Protein AF-A0A2C9KKJ0-F1 (afdb_monomer_lite)

Organism: Biomphalaria glabrata (NCBI:txid6526)

Foldseek 3Di:
DDQDPDPDRDDDDADDCVVHDGPDDDPDDDDPDDDDPVPDDDPPDDDPPPPPDDQFDKDAQPDDPVVVQVVCPVPPHDDPVCVVVNGDIDGDHDDDDPDDPPPPPDPDD

InterPro domains:
  IPR040847 Mind bomb, SH3 repeat domain [PF18346] (53-83)

Radius of gyration: 23.55 Å; chains: 1; bounding box: 52×46×57 Å

Structure (mmCIF, N/CA/C/O backbone):
data_AF-A0A2C9KKJ0-F1
#
_entry.id   AF-A0A2C9KKJ0-F1
#
loop_
_atom_site.group_PDB
_atom_site.id
_atom_site.type_symbol
_atom_site.label_atom_id
_atom_site.label_alt_id
_atom_site.label_comp_id
_atom_site.label_asym_id
_atom_site.label_entity_id
_atom_site.label_seq_id
_atom_site.pdbx_PDB_ins_code
_atom_site.Cartn_x
_atom_site.Cartn_y
_atom_site.Cartn_z
_atom_site.occupancy
_atom_site.B_iso_or_equiv
_atom_site.auth_seq_id
_atom_site.auth_comp_id
_atom_site.auth_asym_id
_atom_site.auth_atom_id
_atom_site.pdbx_PDB_model_num
ATOM 1 N N . MET A 1 1 ? 21.914 -6.711 -17.306 1.00 62.62 1 MET A N 1
ATOM 2 C CA . MET A 1 1 ? 22.958 -5.685 -17.528 1.00 62.62 1 MET A CA 1
ATOM 3 C C . MET A 1 1 ? 22.947 -5.345 -19.010 1.00 62.62 1 MET A C 1
ATOM 5 O O . MET A 1 1 ? 22.924 -6.275 -19.802 1.00 62.62 1 MET A O 1
ATOM 9 N N . VAL A 1 2 ? 22.869 -4.066 -19.390 1.00 76.25 2 VAL A N 1
ATOM 10 C CA . VAL A 1 2 ? 22.885 -3.674 -20.812 1.00 76.25 2 VAL A CA 1
ATOM 11 C C . VAL A 1 2 ? 24.323 -3.494 -21.264 1.00 76.25 2 VAL A C 1
ATOM 13 O O . VAL A 1 2 ? 25.068 -2.740 -20.644 1.00 76.25 2 VAL A O 1
ATOM 16 N N . GLN A 1 3 ? 24.700 -4.189 -22.332 1.00 79.38 3 GLN A N 1
ATOM 17 C CA . GLN A 1 3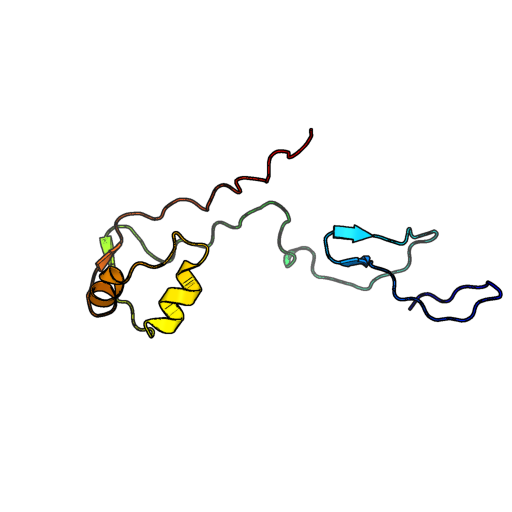 ? 25.992 -4.035 -22.990 1.00 79.38 3 GLN A CA 1
ATOM 18 C C . GLN A 1 3 ? 25.781 -3.253 -24.288 1.00 79.38 3 GLN A C 1
ATOM 20 O O . GLN A 1 3 ? 25.057 -3.700 -25.175 1.00 79.38 3 GLN A O 1
ATOM 25 N N . TRP A 1 4 ? 26.376 -2.063 -24.376 1.00 81.06 4 TRP A N 1
ATOM 26 C CA . TRP A 1 4 ? 26.309 -1.221 -25.569 1.00 81.06 4 TRP A CA 1
ATOM 27 C C . TRP A 1 4 ? 27.432 -1.595 -26.533 1.00 81.06 4 TRP A C 1
ATOM 29 O O . TRP A 1 4 ? 28.571 -1.779 -26.117 1.00 81.06 4 TRP A O 1
ATOM 39 N N . THR A 1 5 ? 27.124 -1.666 -27.825 1.00 77.06 5 THR A N 1
ATOM 40 C CA . THR A 1 5 ? 28.086 -2.007 -28.887 1.00 77.06 5 THR A CA 1
ATOM 41 C C . THR A 1 5 ? 28.822 -0.785 -29.459 1.00 77.06 5 THR A C 1
ATOM 43 O O . THR A 1 5 ? 29.436 -0.880 -30.516 1.00 77.06 5 THR A O 1
ATOM 46 N N . GLY A 1 6 ? 28.727 0.380 -28.806 1.00 73.44 6 GLY A N 1
ATOM 47 C CA . GLY A 1 6 ? 29.363 1.631 -29.238 1.00 73.44 6 GLY A CA 1
ATOM 48 C C . GLY A 1 6 ? 30.748 1.869 -28.611 1.00 73.44 6 GLY A C 1
ATOM 49 O O . GLY A 1 6 ? 31.126 1.167 -27.678 1.00 73.44 6 GLY A O 1
ATOM 50 N N . PRO A 1 7 ? 31.489 2.901 -29.063 1.00 70.56 7 PRO A N 1
ATOM 51 C CA . PRO A 1 7 ? 32.872 3.166 -28.636 1.00 70.56 7 PRO A CA 1
ATOM 52 C C . PRO A 1 7 ? 33.017 3.564 -27.155 1.00 70.56 7 PRO A C 1
ATOM 54 O O . PRO A 1 7 ? 34.117 3.551 -26.608 1.00 70.56 7 PRO A O 1
ATOM 57 N N . SER A 1 8 ? 31.917 3.923 -26.486 1.00 64.12 8 SER A N 1
ATOM 58 C CA . SER A 1 8 ? 31.897 4.193 -25.048 1.00 64.12 8 SER A CA 1
ATOM 59 C C . SER A 1 8 ? 31.513 2.928 -24.284 1.00 64.12 8 SER A C 1
ATOM 61 O O . SER A 1 8 ? 30.345 2.549 -24.229 1.00 64.12 8 SER A O 1
ATOM 63 N N . HIS A 1 9 ? 32.501 2.304 -23.645 1.00 62.06 9 HIS A N 1
ATOM 64 C CA . HIS A 1 9 ? 32.327 1.117 -22.803 1.00 62.06 9 HIS A CA 1
ATOM 65 C C . HIS A 1 9 ? 31.879 1.435 -21.366 1.00 62.06 9 HIS A C 1
ATOM 67 O O . HIS A 1 9 ? 31.957 0.571 -20.494 1.00 62.06 9 HIS A O 1
ATOM 73 N N . LYS A 1 10 ? 31.430 2.666 -21.074 1.00 68.00 10 LYS A N 1
ATOM 74 C CA . LYS A 1 10 ? 30.998 3.018 -19.714 1.00 68.00 10 LYS A CA 1
ATOM 75 C C . LYS A 1 10 ? 29.688 2.289 -19.374 1.00 68.00 10 LYS A C 1
ATOM 77 O O . LYS A 1 10 ? 28.684 2.520 -20.051 1.00 68.00 10 LYS A O 1
ATOM 82 N N . PRO A 1 11 ? 29.653 1.446 -18.326 1.00 69.06 11 PRO A N 1
ATOM 83 C CA . PRO A 1 11 ? 28.414 0.827 -17.882 1.00 69.06 11 PRO A CA 1
ATOM 84 C C . PRO A 1 11 ? 27.515 1.900 -17.261 1.00 69.06 11 PRO A C 1
ATOM 86 O O . PRO A 1 11 ? 27.827 2.472 -16.219 1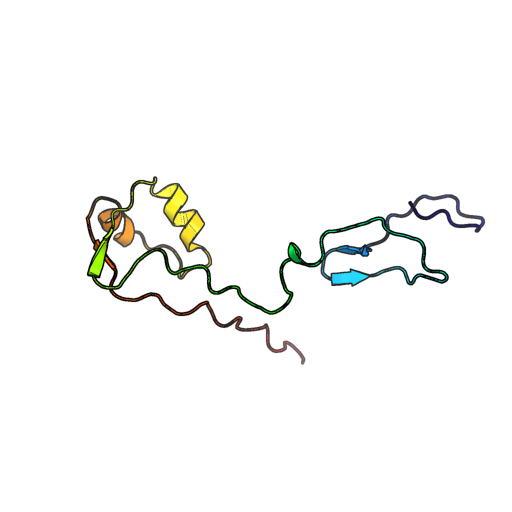.00 69.06 11 PRO A O 1
ATOM 89 N N . VAL A 1 12 ? 26.396 2.189 -17.922 1.00 81.56 12 VAL A N 1
ATOM 90 C CA . VAL A 1 12 ? 25.365 3.109 -17.431 1.00 81.56 12 VAL A CA 1
ATOM 91 C C . VAL A 1 12 ? 24.188 2.288 -16.918 1.00 81.56 12 VAL A C 1
ATOM 93 O O . VAL A 1 12 ? 23.704 1.390 -17.610 1.00 81.56 12 VAL A O 1
ATOM 96 N N . ALA A 1 13 ? 23.725 2.591 -15.706 1.00 84.56 13 ALA A N 1
ATOM 97 C CA . ALA A 1 13 ? 22.493 2.026 -15.173 1.00 84.56 13 ALA A CA 1
ATOM 98 C C . ALA A 1 13 ? 21.280 2.700 -15.831 1.00 84.56 13 ALA A C 1
ATOM 100 O O . ALA A 1 13 ? 21.216 3.923 -15.925 1.00 84.56 13 ALA A O 1
ATOM 101 N N . HIS A 1 14 ? 20.311 1.892 -16.253 1.00 86.62 14 HIS A N 1
ATOM 102 C CA . HIS A 1 14 ? 19.065 2.344 -16.876 1.00 86.62 14 HIS A CA 1
ATOM 103 C C . HIS A 1 14 ? 17.890 1.988 -15.976 1.00 86.62 14 HIS A C 1
ATOM 105 O O . HIS A 1 14 ? 17.882 0.918 -15.361 1.00 86.62 14 HIS A O 1
ATOM 111 N N . ARG A 1 15 ? 16.883 2.859 -15.894 1.00 88.44 15 ARG A N 1
ATOM 112 C CA . ARG A 1 15 ? 15.674 2.587 -15.113 1.00 88.44 15 ARG A CA 1
ATOM 113 C C . ARG A 1 15 ? 14.765 1.648 -15.888 1.00 88.44 15 ARG A C 1
ATOM 115 O O . ARG A 1 15 ? 14.412 1.909 -17.037 1.00 88.44 15 ARG A O 1
ATOM 122 N N . LEU A 1 16 ? 14.354 0.583 -15.211 1.00 88.56 16 LEU A N 1
ATOM 123 C CA . LEU A 1 16 ? 13.372 -0.385 -15.686 1.00 88.56 16 LEU A CA 1
ATOM 124 C C . LEU A 1 16 ? 12.218 -0.459 -14.676 1.00 88.56 16 LEU A C 1
ATOM 126 O O . LEU A 1 16 ? 12.065 -1.443 -13.961 1.00 88.56 16 LEU A O 1
ATOM 130 N N . GLY A 1 17 ? 11.461 0.634 -14.549 1.00 86.81 17 GLY A N 1
ATOM 131 C CA . GLY A 1 17 ? 10.302 0.744 -13.654 1.00 86.81 17 GLY A CA 1
ATOM 132 C C . GLY A 1 17 ? 10.535 1.575 -12.391 1.00 86.81 17 GLY A C 1
ATOM 133 O O . GLY A 1 17 ? 9.581 1.875 -11.673 1.00 86.81 17 GLY A O 1
ATOM 134 N N . HIS A 1 18 ? 11.765 2.027 -12.122 1.00 88.25 18 HIS A N 1
ATOM 135 C CA . HIS A 1 18 ? 12.034 2.913 -10.985 1.00 88.25 18 HIS A CA 1
ATOM 136 C C . HIS A 1 18 ? 11.299 4.253 -11.157 1.00 88.25 18 HIS A C 1
ATOM 138 O O . HIS A 1 18 ? 11.516 4.962 -12.143 1.00 88.25 18 HIS A O 1
ATOM 144 N N . LYS A 1 19 ? 10.430 4.598 -10.194 1.00 88.00 19 LYS A N 1
ATOM 145 C CA . LYS A 1 19 ? 9.529 5.769 -10.250 1.00 88.00 19 LYS A CA 1
ATOM 146 C C . LYS A 1 19 ? 8.646 5.792 -11.507 1.00 88.00 19 LYS A C 1
ATOM 148 O O . LYS A 1 19 ? 8.407 6.854 -12.075 1.00 88.00 19 LYS A O 1
ATOM 153 N N . GLY A 1 20 ? 8.237 4.617 -11.989 1.00 88.38 20 GLY A N 1
ATOM 154 C CA . GLY A 1 20 ? 7.409 4.491 -13.190 1.00 88.38 20 GLY A CA 1
ATOM 155 C C . GLY A 1 20 ? 8.125 4.853 -14.496 1.00 88.38 20 GLY A C 1
ATOM 156 O O . GLY A 1 20 ? 7.468 5.019 -15.519 1.00 88.38 20 GLY A O 1
ATOM 157 N N . LYS A 1 21 ? 9.460 4.990 -14.491 1.00 90.69 21 LYS A N 1
ATOM 158 C CA . LYS A 1 21 ? 10.244 5.356 -15.680 1.00 90.69 21 LYS A CA 1
ATOM 159 C C . LYS A 1 21 ? 10.885 4.130 -16.327 1.00 90.69 21 LYS A C 1
ATOM 161 O O . LYS A 1 21 ? 11.457 3.284 -15.638 1.00 90.69 21 LYS A O 1
ATOM 166 N N . MET A 1 22 ? 10.805 4.075 -17.654 1.00 90.88 22 MET A N 1
ATOM 167 C CA . MET A 1 22 ? 11.419 3.055 -18.505 1.00 90.88 22 MET A CA 1
ATOM 168 C C . MET A 1 22 ? 12.347 3.748 -19.502 1.00 90.88 22 MET A C 1
ATOM 170 O O . MET A 1 22 ? 11.875 4.424 -20.411 1.00 90.88 22 MET A O 1
ATOM 174 N N . ASP A 1 23 ? 13.659 3.594 -19.320 1.00 90.25 23 ASP A N 1
ATOM 175 C CA . ASP A 1 23 ? 14.665 4.236 -20.182 1.00 90.25 23 ASP A CA 1
ATOM 176 C C . ASP A 1 23 ? 14.978 3.404 -21.438 1.00 90.25 23 ASP A C 1
ATOM 178 O O . ASP A 1 23 ? 15.606 3.888 -22.377 1.00 90.25 23 ASP A O 1
ATOM 182 N N . LEU A 1 24 ? 14.538 2.143 -21.465 1.00 89.00 24 LEU A N 1
ATOM 183 C CA . LEU A 1 24 ? 14.829 1.190 -22.529 1.00 89.00 24 LEU A CA 1
ATOM 184 C C . LEU A 1 24 ? 13.545 0.603 -23.104 1.00 89.00 24 LEU A C 1
ATOM 186 O O . LEU A 1 24 ? 12.582 0.332 -22.389 1.00 89.00 24 LEU A O 1
ATOM 190 N N . LYS A 1 25 ? 13.582 0.331 -24.407 1.00 88.12 25 LYS A N 1
ATOM 191 C CA . LYS A 1 25 ? 12.568 -0.435 -25.127 1.00 88.12 25 LYS A CA 1
ATOM 192 C C . LYS A 1 25 ? 13.222 -1.703 -25.659 1.00 88.12 25 LYS A C 1
ATOM 194 O O . LYS A 1 25 ? 14.274 -1.633 -26.291 1.00 88.12 25 LYS A O 1
ATOM 199 N N . PHE A 1 26 ? 12.614 -2.857 -25.404 1.00 86.06 26 PHE A N 1
ATOM 200 C CA . PHE A 1 26 ? 13.118 -4.109 -25.959 1.00 86.06 26 PHE A CA 1
ATOM 201 C C . PHE A 1 26 ? 12.933 -4.122 -27.483 1.00 86.06 26 PHE A C 1
ATOM 203 O O . PHE A 1 26 ? 11.923 -3.644 -28.002 1.00 86.06 26 PHE A O 1
ATOM 210 N N . SER A 1 27 ? 13.910 -4.671 -28.202 1.00 87.81 27 SER A N 1
ATOM 211 C CA . SER A 1 27 ? 13.816 -4.907 -29.648 1.00 87.81 27 SER A CA 1
ATOM 212 C C . SER A 1 27 ? 13.361 -6.332 -29.956 1.00 87.81 27 SER A C 1
ATOM 214 O O . SER A 1 27 ? 12.537 -6.543 -30.841 1.00 87.81 27 SER A O 1
ATOM 216 N N . LYS A 1 28 ? 13.867 -7.310 -29.199 1.00 87.62 28 LYS A N 1
ATOM 217 C CA . LYS A 1 28 ? 13.470 -8.717 -29.260 1.00 87.62 28 LYS A CA 1
ATOM 218 C C . LYS A 1 28 ? 13.117 -9.193 -27.851 1.00 87.62 28 LYS A C 1
ATOM 220 O O . LYS A 1 28 ? 13.910 -8.952 -26.938 1.00 87.62 28 LYS A O 1
ATOM 225 N N . PRO A 1 29 ? 11.945 -9.815 -27.651 1.00 86.56 29 PRO A N 1
ATOM 226 C CA . PRO A 1 29 ? 11.597 -10.378 -26.357 1.00 86.56 29 PRO A CA 1
ATOM 227 C C . PRO A 1 29 ? 12.511 -11.567 -26.040 1.00 86.56 29 PRO A C 1
ATOM 229 O O . PRO A 1 29 ? 12.911 -12.313 -26.933 1.00 86.56 29 PRO A O 1
ATOM 232 N N . VAL A 1 30 ? 12.831 -11.728 -24.760 1.00 88.38 30 VAL A N 1
ATOM 233 C CA . VAL A 1 30 ? 13.571 -12.869 -24.208 1.00 88.38 30 VAL A CA 1
ATOM 234 C C . VAL A 1 30 ? 12.738 -13.427 -23.061 1.00 88.38 30 VAL A C 1
ATOM 236 O O . VAL A 1 30 ? 12.011 -12.671 -22.412 1.00 88.38 30 VAL A O 1
ATOM 239 N N . ASP A 1 31 ? 12.818 -14.736 -22.833 1.00 91.81 31 ASP A N 1
ATOM 240 C CA . ASP A 1 31 ? 12.137 -15.365 -21.707 1.00 91.81 31 ASP A CA 1
ATOM 241 C C . ASP A 1 31 ? 12.649 -14.779 -20.379 1.00 91.81 31 ASP A C 1
ATOM 243 O O . ASP A 1 31 ? 13.852 -14.736 -20.113 1.00 91.81 31 ASP A O 1
ATOM 247 N N . GLY A 1 32 ? 11.714 -14.274 -19.573 1.00 87.31 32 GLY A N 1
ATOM 248 C CA . GLY A 1 32 ? 11.967 -13.696 -18.254 1.00 87.31 32 GLY A CA 1
ATOM 249 C C . GLY A 1 32 ? 11.836 -14.710 -17.117 1.00 87.31 32 GLY A C 1
ATOM 250 O O . GLY A 1 32 ? 11.909 -14.319 -15.953 1.00 87.31 32 GLY A O 1
ATOM 251 N N . GLY A 1 33 ? 11.620 -15.987 -17.442 1.00 92.19 33 GLY A N 1
ATOM 252 C CA . GLY A 1 33 ? 11.346 -17.046 -16.484 1.00 92.19 33 GLY A CA 1
ATOM 253 C C . GLY A 1 33 ? 9.855 -17.201 -16.182 1.00 92.19 33 GLY A C 1
ATOM 254 O O . GLY A 1 33 ? 8.986 -16.520 -16.728 1.00 92.19 33 GLY A O 1
ATOM 255 N N . HIS A 1 34 ? 9.556 -18.131 -15.279 1.00 93.56 34 HIS A N 1
ATOM 256 C CA . HIS A 1 34 ? 8.191 -18.536 -14.962 1.00 93.56 34 HIS A CA 1
ATOM 257 C C . HIS A 1 34 ? 7.717 -17.885 -13.661 1.00 93.56 34 HIS A C 1
ATOM 259 O O . HIS A 1 34 ? 8.474 -17.764 -12.700 1.00 93.56 34 HIS A O 1
ATOM 265 N N . TYR A 1 35 ? 6.441 -17.508 -13.611 1.00 92.62 35 TYR A N 1
ATOM 266 C CA . TYR A 1 35 ? 5.797 -17.005 -12.401 1.00 92.62 35 TYR A CA 1
ATOM 267 C C . TYR A 1 35 ? 4.364 -17.526 -12.288 1.00 92.62 35 TYR A C 1
ATOM 269 O O . TYR A 1 35 ? 3.692 -17.809 -13.284 1.00 92.62 35 TYR A O 1
ATOM 277 N N . TYR A 1 36 ? 3.874 -17.623 -11.054 1.00 93.06 36 TYR A N 1
ATOM 278 C CA . TYR A 1 36 ? 2.505 -18.037 -10.767 1.00 93.06 36 TYR A CA 1
ATOM 279 C C . TYR A 1 36 ? 1.548 -16.864 -10.976 1.00 93.06 36 TYR A C 1
ATOM 281 O O . TYR A 1 36 ? 1.379 -16.023 -10.096 1.00 93.06 36 TYR A O 1
ATOM 289 N N . LYS A 1 37 ? 0.904 -16.810 -12.148 1.00 86.94 37 LYS A N 1
ATOM 290 C CA . LYS A 1 37 ? -0.070 -15.758 -12.501 1.00 86.94 37 LYS A CA 1
ATOM 291 C C . LYS A 1 37 ? -1.170 -15.585 -11.448 1.00 86.94 37 LYS A C 1
ATOM 293 O O . LYS A 1 37 ? -1.564 -14.460 -11.175 1.00 86.94 37 LYS A O 1
ATOM 298 N N . SER A 1 38 ? -1.630 -16.683 -10.846 1.00 86.00 38 SER A N 1
ATOM 299 C CA . SER A 1 38 ? -2.660 -16.686 -9.799 1.00 86.00 38 SER A CA 1
ATOM 300 C C . SER A 1 38 ? -2.205 -16.074 -8.473 1.00 86.00 38 SER A C 1
ATOM 302 O O . SER A 1 38 ? -3.053 -15.757 -7.649 1.00 86.00 38 SER A O 1
ATOM 304 N N . HIS A 1 39 ? -0.897 -15.928 -8.246 1.00 86.25 39 HIS A N 1
ATOM 305 C CA . HIS A 1 39 ? -0.339 -15.375 -7.007 1.00 86.25 39 HIS A CA 1
ATOM 306 C C . HIS A 1 39 ? 0.131 -13.923 -7.173 1.00 86.25 39 HIS A C 1
ATOM 308 O O . HIS A 1 39 ? 0.633 -13.329 -6.220 1.00 86.25 39 HIS A O 1
ATOM 314 N N . LEU A 1 40 ? 0.008 -13.340 -8.372 1.00 83.75 40 LEU A N 1
ATOM 315 C CA . LEU A 1 40 ? 0.327 -11.933 -8.581 1.00 83.75 40 LEU A CA 1
ATOM 316 C C . LEU A 1 40 ? -0.798 -11.045 -8.056 1.00 83.75 40 LEU A C 1
ATOM 318 O O . LEU A 1 40 ? -1.969 -11.250 -8.378 1.00 83.75 40 LEU A O 1
ATOM 322 N N . ALA A 1 41 ? -0.419 -10.004 -7.315 1.00 81.88 41 ALA A N 1
ATOM 323 C CA . ALA A 1 41 ? -1.346 -8.955 -6.926 1.00 81.88 41 ALA A CA 1
ATOM 324 C C . ALA A 1 41 ? -1.952 -8.300 -8.176 1.00 81.88 41 ALA A C 1
ATOM 326 O O . ALA A 1 41 ? -1.247 -7.918 -9.116 1.00 81.88 41 ALA A O 1
ATOM 327 N N . LEU A 1 42 ? -3.275 -8.165 -8.187 1.00 84.31 42 LEU A N 1
ATOM 328 C CA . LEU A 1 42 ? -3.994 -7.571 -9.305 1.00 84.31 42 LEU A CA 1
ATOM 329 C C . LEU A 1 42 ? -3.867 -6.044 -9.253 1.00 84.31 42 LEU A C 1
ATOM 331 O O . LEU A 1 42 ? -4.403 -5.392 -8.358 1.00 84.31 42 LEU A O 1
ATOM 335 N N . LEU A 1 43 ? -3.185 -5.462 -10.242 1.00 81.12 43 LEU A N 1
ATOM 336 C CA . LEU A 1 43 ? -3.035 -4.011 -10.355 1.00 81.12 43 LEU A CA 1
ATOM 337 C C . LEU A 1 43 ? -4.411 -3.326 -10.432 1.00 81.12 43 LEU A C 1
ATOM 339 O O . LEU A 1 43 ? -5.264 -3.710 -11.230 1.00 81.12 43 LEU A O 1
ATOM 343 N N . GLY A 1 44 ? -4.633 -2.316 -9.589 1.00 78.69 44 GLY A N 1
ATOM 344 C CA . GLY A 1 44 ? -5.886 -1.552 -9.543 1.00 78.69 44 GLY A CA 1
ATOM 345 C C . GLY A 1 44 ? -7.045 -2.241 -8.813 1.00 78.69 44 GLY A C 1
ATOM 346 O O . GLY A 1 44 ? -8.056 -1.595 -8.540 1.00 78.69 44 GLY A O 1
ATOM 347 N N . LYS A 1 45 ? -6.912 -3.515 -8.425 1.00 73.00 45 LYS A N 1
ATOM 348 C CA . LYS A 1 45 ? -7.858 -4.164 -7.514 1.00 73.00 45 LYS A CA 1
ATOM 349 C C . LYS A 1 45 ? -7.309 -4.074 -6.101 1.00 73.00 45 LYS A C 1
ATOM 351 O O . LYS A 1 45 ? -6.369 -4.769 -5.736 1.00 73.00 45 LYS A O 1
ATOM 356 N N . ARG A 1 46 ? -7.938 -3.232 -5.284 1.00 65.69 46 ARG A N 1
ATOM 357 C CA . ARG A 1 46 ? -7.803 -3.352 -3.834 1.00 65.69 46 ARG A CA 1
ATOM 358 C C . ARG A 1 46 ? -8.525 -4.637 -3.455 1.00 65.69 46 ARG A C 1
ATOM 360 O O . ARG A 1 46 ? -9.754 -4.692 -3.532 1.00 65.69 46 ARG A O 1
ATOM 367 N N . GLU A 1 47 ? -7.775 -5.685 -3.121 1.00 63.25 47 GLU A N 1
ATOM 368 C CA . GLU A 1 47 ? -8.391 -6.813 -2.435 1.00 63.25 47 GLU A CA 1
ATOM 369 C C . GLU A 1 47 ? -9.118 -6.242 -1.225 1.00 63.25 47 GLU A C 1
ATOM 371 O O . GLU A 1 47 ? -8.562 -5.436 -0.471 1.00 63.25 47 GLU A O 1
ATOM 376 N N . LYS A 1 48 ? -10.396 -6.600 -1.076 1.00 58.72 48 LYS A N 1
ATOM 377 C CA . LYS A 1 48 ? -11.096 -6.359 0.176 1.00 58.72 48 LYS A CA 1
ATOM 378 C C . LYS A 1 48 ? -10.385 -7.235 1.192 1.00 58.72 48 LYS A C 1
ATOM 380 O O . LYS A 1 48 ? -10.741 -8.400 1.346 1.00 58.72 48 LYS A O 1
ATOM 385 N N . VAL A 1 49 ? -9.343 -6.693 1.818 1.00 60.75 49 VAL A N 1
ATOM 386 C CA . VAL A 1 49 ? -8.740 -7.300 2.996 1.00 60.75 49 VAL A CA 1
ATOM 387 C C . VAL A 1 49 ? -9.909 -7.616 3.919 1.00 60.75 49 VAL A C 1
ATOM 389 O O . VAL A 1 49 ? -10.691 -6.702 4.206 1.00 60.75 49 VAL A O 1
ATOM 392 N N . PRO A 1 50 ? -10.109 -8.895 4.292 1.00 58.31 50 PRO A N 1
ATOM 393 C CA . PRO A 1 50 ? -11.213 -9.270 5.150 1.00 58.31 50 PRO A CA 1
ATOM 394 C C . PRO A 1 50 ? -11.176 -8.345 6.353 1.00 58.31 50 PRO A C 1
ATOM 396 O O . PRO A 1 50 ? -10.145 -8.240 7.024 1.00 58.31 50 PRO A O 1
ATOM 399 N N . GLN A 1 51 ? -12.262 -7.606 6.562 1.00 63.66 51 GLN A N 1
ATOM 400 C CA . GLN A 1 51 ? -12.339 -6.675 7.669 1.00 63.66 51 GLN A CA 1
ATOM 401 C C . GLN A 1 51 ? -12.231 -7.515 8.943 1.00 63.66 51 GLN A C 1
ATOM 403 O O . GLN A 1 51 ? -13.143 -8.271 9.274 1.00 63.66 51 GLN A O 1
ATOM 408 N N . LYS A 1 52 ? -11.063 -7.468 9.594 1.00 72.25 52 LYS A N 1
ATOM 409 C CA . LYS A 1 52 ? -10.759 -8.330 10.747 1.00 72.25 52 LYS A CA 1
ATOM 410 C C . LYS A 1 52 ? -11.640 -8.005 11.954 1.00 72.25 52 LYS A C 1
ATOM 412 O O . LYS A 1 52 ? -11.823 -8.868 12.801 1.00 72.25 52 LYS A O 1
ATOM 417 N N . PHE A 1 53 ? -12.183 -6.790 11.995 1.00 78.44 53 PHE A N 1
ATOM 418 C CA . PHE A 1 53 ? -13.031 -6.283 13.066 1.00 78.44 53 PHE A CA 1
ATOM 419 C C . PHE A 1 53 ? -14.437 -5.995 12.550 1.00 78.44 53 PHE A C 1
ATOM 421 O O . PHE A 1 53 ? -14.616 -5.450 11.457 1.00 78.44 53 PHE A O 1
ATOM 428 N N . LYS A 1 54 ? -15.434 -6.343 13.355 1.00 81.44 54 LYS A N 1
ATOM 429 C CA . LYS A 1 54 ? -16.844 -6.041 13.125 1.00 81.44 54 LYS A CA 1
ATOM 430 C C . LYS A 1 54 ? -17.276 -4.880 14.009 1.00 81.44 54 LYS A C 1
ATOM 432 O O . LYS A 1 54 ? -16.692 -4.614 15.058 1.00 81.44 54 LYS A O 1
ATOM 437 N N . VAL A 1 55 ? -18.319 -4.177 13.573 1.00 83.81 55 VAL A N 1
ATOM 438 C CA . VAL A 1 55 ? -18.943 -3.139 14.400 1.00 83.81 55 VAL A CA 1
ATOM 439 C C . VAL A 1 55 ? -19.436 -3.778 15.699 1.00 83.81 55 VAL A C 1
ATOM 441 O O . VAL A 1 55 ? -20.146 -4.781 15.657 1.00 83.81 55 VAL A O 1
ATOM 444 N N . GLY A 1 56 ? -19.042 -3.205 16.835 1.00 84.69 56 GLY A N 1
ATOM 445 C CA . GLY A 1 56 ? -19.335 -3.733 18.170 1.00 84.69 56 GLY A CA 1
ATOM 446 C C . GLY A 1 56 ? -18.189 -4.510 18.826 1.00 84.69 56 GLY A C 1
ATOM 447 O O . GLY A 1 56 ? -18.267 -4.774 20.026 1.00 84.69 56 GLY A O 1
ATOM 448 N N . ASP A 1 57 ? -17.113 -4.831 18.099 1.00 88.69 57 ASP A N 1
ATOM 449 C CA . ASP A 1 57 ? -15.957 -5.520 18.681 1.00 88.69 57 ASP A CA 1
ATOM 450 C C . ASP A 1 57 ? -15.239 -4.633 19.704 1.00 88.69 57 ASP A C 1
ATOM 452 O O . ASP A 1 57 ? -14.998 -3.446 19.463 1.00 88.69 57 ASP A O 1
ATOM 456 N N . LYS A 1 58 ? -14.856 -5.224 20.842 1.00 87.69 58 LYS A N 1
ATOM 457 C CA . LYS A 1 58 ? -14.014 -4.559 21.841 1.00 87.69 58 LYS A CA 1
ATOM 458 C C . LYS A 1 58 ? -12.544 -4.722 21.471 1.00 87.69 58 LYS A C 1
ATOM 460 O O . LYS A 1 58 ? -12.062 -5.846 21.356 1.00 87.69 58 LYS A O 1
ATOM 465 N N . VAL A 1 59 ? -11.833 -3.612 21.311 1.00 86.50 59 VAL A N 1
ATOM 466 C CA . VAL A 1 59 ? -10.429 -3.583 20.884 1.00 86.50 59 VAL A CA 1
ATOM 467 C C . VAL A 1 59 ? -9.583 -2.748 21.837 1.00 86.50 59 VAL A C 1
ATOM 469 O O . VAL A 1 59 ? -10.033 -1.721 22.342 1.00 86.50 59 VAL A O 1
ATOM 472 N N . ASN A 1 60 ? -8.341 -3.181 22.048 1.00 86.00 60 ASN A N 1
ATOM 473 C CA . ASN A 1 60 ? -7.340 -2.479 22.848 1.00 86.00 60 ASN A CA 1
ATOM 474 C C . ASN A 1 60 ? -6.111 -2.204 21.986 1.00 86.00 60 ASN A C 1
ATOM 476 O O . ASN A 1 60 ? -5.733 -3.031 21.152 1.00 86.00 60 ASN A O 1
ATOM 480 N N . ILE A 1 61 ? -5.449 -1.079 22.237 1.00 86.19 61 ILE A N 1
ATOM 481 C CA . ILE A 1 61 ? -4.146 -0.786 21.645 1.00 86.19 61 ILE A CA 1
ATOM 482 C C . ILE A 1 61 ? -3.088 -1.406 22.560 1.00 86.19 61 ILE A C 1
ATOM 484 O O . ILE A 1 61 ? -2.937 -1.006 23.705 1.00 86.19 61 ILE A O 1
ATOM 488 N N . ILE A 1 62 ? -2.385 -2.426 22.069 1.00 85.69 62 ILE A N 1
ATOM 489 C CA . ILE A 1 62 ? -1.364 -3.167 22.839 1.00 85.69 62 ILE A CA 1
ATOM 490 C C . ILE A 1 62 ? 0.068 -2.863 22.381 1.00 85.69 62 ILE A C 1
ATOM 492 O O . ILE A 1 62 ? 1.000 -3.589 22.713 1.00 85.69 62 ILE A O 1
ATOM 496 N N . ILE A 1 63 ? 0.230 -1.814 21.579 1.00 84.50 63 ILE A N 1
ATOM 497 C CA . ILE A 1 63 ? 1.509 -1.373 21.024 1.00 84.50 63 ILE A CA 1
ATOM 498 C C . ILE A 1 63 ? 1.896 -0.015 21.610 1.00 84.50 63 ILE A C 1
ATOM 500 O O . ILE A 1 63 ? 1.056 0.720 22.130 1.00 84.50 63 ILE A O 1
ATOM 504 N N . ASP A 1 64 ? 3.182 0.303 21.541 1.00 88.56 64 ASP A N 1
ATOM 505 C CA . ASP A 1 64 ? 3.751 1.539 22.056 1.00 88.56 64 ASP A CA 1
ATOM 506 C C . ASP A 1 64 ? 3.254 2.771 21.291 1.00 88.56 64 ASP A C 1
ATOM 508 O O . ASP A 1 64 ? 3.007 2.745 20.084 1.00 88.56 64 ASP A O 1
ATOM 512 N N . VAL A 1 65 ? 3.158 3.891 22.010 1.00 85.94 65 VAL A N 1
ATOM 513 C CA . VAL A 1 65 ? 2.675 5.173 21.478 1.00 85.94 65 VAL A CA 1
ATOM 514 C C . VAL A 1 65 ? 3.474 5.613 20.245 1.00 85.94 65 VAL A C 1
ATOM 516 O O . VAL A 1 65 ? 2.894 6.104 19.279 1.00 85.94 65 VAL A O 1
ATOM 519 N N . GLU A 1 66 ? 4.792 5.406 20.245 1.00 87.25 66 GLU A N 1
ATOM 520 C CA . GLU A 1 66 ? 5.661 5.776 19.125 1.00 87.25 66 GLU A CA 1
ATOM 521 C C . GLU A 1 66 ? 5.390 4.936 17.868 1.00 87.25 66 GLU A C 1
ATOM 523 O O . GLU A 1 66 ? 5.416 5.469 16.757 1.00 87.25 66 GLU A O 1
ATOM 528 N N . ALA A 1 67 ? 5.068 3.646 18.002 1.00 86.50 67 ALA A N 1
ATOM 529 C CA . ALA A 1 67 ? 4.615 2.852 16.864 1.00 86.50 67 ALA A CA 1
ATOM 530 C C . ALA A 1 67 ? 3.252 3.309 16.342 1.00 86.50 67 ALA A C 1
ATOM 532 O O . ALA A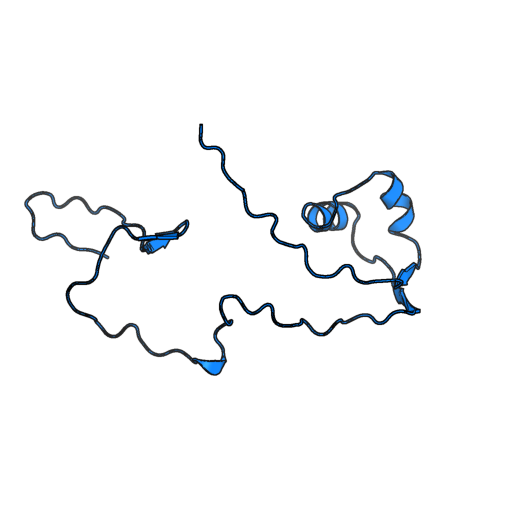 1 67 ? 3.092 3.430 15.128 1.00 86.50 67 ALA A O 1
ATOM 533 N N . VAL A 1 68 ? 2.295 3.622 17.225 1.00 86.50 68 VAL A N 1
ATOM 534 C CA . VAL A 1 68 ? 0.976 4.120 16.796 1.00 86.50 68 VAL A CA 1
ATOM 535 C C . VAL A 1 68 ? 1.116 5.435 16.027 1.00 86.50 68 VAL A C 1
ATOM 537 O O . VAL A 1 68 ? 0.495 5.588 14.978 1.00 86.50 68 VAL A O 1
ATOM 540 N N . LYS A 1 69 ? 1.977 6.355 16.485 1.00 87.81 69 LYS A N 1
ATOM 541 C CA . LYS A 1 69 ? 2.283 7.611 15.777 1.00 87.81 69 LYS A CA 1
ATOM 542 C C . LYS A 1 69 ? 2.725 7.363 14.337 1.00 87.81 69 LYS A C 1
ATOM 544 O O . LYS A 1 69 ? 2.149 7.943 13.423 1.00 87.81 69 LYS A O 1
ATOM 549 N N . ARG A 1 70 ? 3.694 6.461 14.138 1.00 86.44 70 ARG A N 1
ATOM 550 C CA . ARG A 1 70 ? 4.183 6.091 12.798 1.00 86.44 70 ARG A CA 1
ATOM 551 C C . ARG A 1 70 ? 3.094 5.448 11.944 1.00 86.44 70 ARG A C 1
ATOM 553 O O . ARG A 1 70 ? 3.017 5.703 10.752 1.00 86.44 70 ARG A O 1
ATOM 560 N N . MET A 1 71 ? 2.232 4.625 12.542 1.00 84.44 71 MET A N 1
ATOM 561 C CA . MET A 1 71 ? 1.131 3.993 11.811 1.00 84.44 71 MET A CA 1
ATOM 562 C C . MET A 1 71 ? 0.064 4.997 11.364 1.00 84.44 71 MET A C 1
ATOM 564 O O . MET A 1 71 ? -0.610 4.749 10.368 1.00 84.44 71 MET A O 1
ATOM 568 N N . GLN A 1 72 ? -0.087 6.120 12.067 1.00 87.00 72 GLN A N 1
ATOM 569 C CA . GLN A 1 72 ? -1.126 7.108 11.788 1.00 87.00 72 GLN A CA 1
ATOM 570 C C . GLN A 1 72 ? -0.733 8.188 10.774 1.00 87.00 72 GLN A C 1
ATOM 572 O O . GLN A 1 72 ? -1.616 8.933 10.351 1.00 87.00 72 GLN A O 1
ATOM 577 N N . GLU A 1 73 ? 0.533 8.267 10.358 1.00 82.81 73 GLU A N 1
ATOM 578 C CA . GLU A 1 73 ? 1.055 9.320 9.471 1.00 82.81 73 GLU A CA 1
ATOM 579 C C . GLU A 1 73 ? 0.220 9.486 8.184 1.00 82.81 73 GLU A C 1
ATOM 581 O O . GLU A 1 73 ? -0.166 10.603 7.850 1.00 82.81 73 GLU A O 1
ATOM 586 N N . ASP A 1 74 ? -0.215 8.375 7.579 1.00 79.81 74 ASP A N 1
ATOM 587 C CA . ASP A 1 74 ? -1.063 8.356 6.373 1.00 79.81 74 ASP A CA 1
ATOM 588 C C . ASP A 1 74 ? -2.533 7.957 6.642 1.00 79.81 74 ASP A C 1
ATOM 590 O O . ASP A 1 74 ? -3.313 7.731 5.716 1.00 79.81 74 ASP A O 1
ATOM 594 N N . HIS A 1 75 ? -2.941 7.862 7.914 1.00 81.06 75 HIS A N 1
ATOM 595 C CA . HIS A 1 75 ? -4.269 7.378 8.334 1.00 81.06 75 HIS A CA 1
ATOM 596 C C . HIS A 1 75 ? -5.065 8.401 9.166 1.00 81.06 75 HIS A C 1
ATOM 598 O O . HIS A 1 75 ? -5.923 8.034 9.970 1.00 81.06 75 HIS A O 1
ATOM 604 N N . GLY A 1 76 ? -4.804 9.696 8.964 1.00 83.25 76 GLY A N 1
ATOM 605 C CA . GLY A 1 76 ? -5.481 10.801 9.662 1.00 83.25 76 GLY A CA 1
ATOM 606 C C . GLY A 1 76 ? -4.623 11.515 10.710 1.00 83.25 76 GLY A C 1
ATOM 607 O O . GLY A 1 76 ? -5.100 12.457 11.339 1.00 83.25 76 GLY A O 1
ATOM 608 N N . GLY A 1 77 ? -3.362 11.107 10.865 1.00 86.19 77 GLY A N 1
ATOM 609 C CA . GLY A 1 77 ? -2.379 11.756 11.724 1.00 86.19 77 GLY A CA 1
ATOM 610 C C . GLY A 1 77 ? -2.506 11.406 13.208 1.00 86.19 77 GLY A C 1
ATOM 611 O O . GLY A 1 77 ? -3.347 10.612 13.640 1.00 86.19 77 GLY A O 1
ATOM 612 N N . TRP A 1 78 ? -1.625 12.015 14.002 1.00 87.19 78 TRP A N 1
ATOM 613 C CA . TRP A 1 78 ? -1.553 11.836 15.449 1.00 87.19 78 TRP A CA 1
ATOM 614 C C . TRP A 1 78 ? -1.866 13.134 16.197 1.00 87.19 78 TRP A C 1
ATOM 616 O O . TRP A 1 78 ? -1.350 14.196 15.858 1.00 87.19 78 TRP A O 1
ATOM 626 N N . ASN A 1 79 ? -2.651 13.028 17.270 1.00 87.94 79 ASN A N 1
ATOM 627 C CA . ASN A 1 79 ? -2.897 14.103 18.231 1.00 87.94 79 ASN A CA 1
ATOM 628 C C . ASN A 1 79 ? -2.426 13.654 19.624 1.00 87.94 79 ASN A C 1
ATOM 630 O O . ASN A 1 79 ? -2.709 12.531 20.033 1.00 87.94 79 ASN A O 1
ATOM 634 N N . GLU A 1 80 ? -1.753 14.518 20.388 1.00 85.31 80 GLU A N 1
ATOM 635 C CA . GLU A 1 80 ? -1.298 14.219 21.757 1.00 85.31 80 GLU A CA 1
ATOM 636 C C . GLU A 1 80 ? -2.432 13.769 22.697 1.00 85.31 80 GLU A C 1
ATOM 638 O O . GLU A 1 80 ? -2.209 12.954 23.593 1.00 85.31 80 GLU A O 1
ATOM 643 N N . GLY A 1 81 ? -3.675 14.196 22.448 1.00 81.62 81 GLY A N 1
ATOM 644 C CA . GLY A 1 81 ? -4.852 13.696 23.168 1.00 81.62 81 GLY A CA 1
ATOM 645 C C . GLY A 1 81 ? -5.090 12.183 23.021 1.00 81.62 81 GLY A C 1
ATOM 646 O O . GLY A 1 81 ? -5.702 11.575 23.901 1.00 81.62 81 GLY A O 1
ATOM 647 N N . MET A 1 82 ? -4.561 11.555 21.964 1.00 81.88 82 MET A N 1
ATOM 648 C CA . MET A 1 82 ? -4.660 10.112 21.704 1.00 81.88 82 MET A CA 1
ATOM 649 C C . MET A 1 82 ? -3.769 9.270 22.626 1.00 81.88 82 MET A C 1
ATOM 651 O O . MET A 1 82 ? -3.974 8.065 22.726 1.00 81.88 8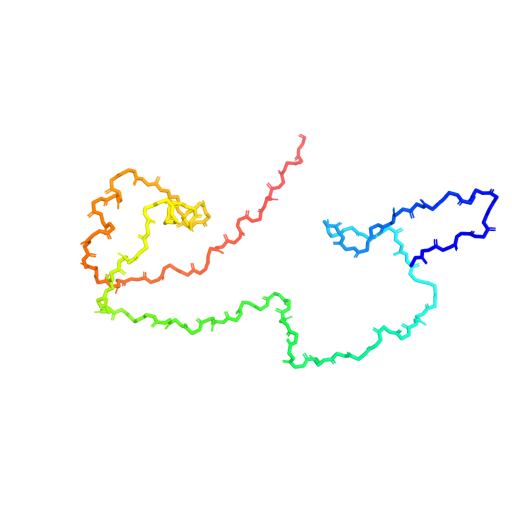2 MET A O 1
ATOM 655 N N . ILE A 1 83 ? -2.834 9.869 23.372 1.00 81.19 83 ILE A N 1
ATOM 656 C CA . ILE A 1 83 ? -2.035 9.138 24.374 1.00 81.19 83 ILE A CA 1
ATOM 657 C C . ILE A 1 83 ? -2.944 8.514 25.438 1.00 81.19 83 ILE A C 1
ATOM 659 O O . ILE A 1 83 ? -2.745 7.379 25.854 1.00 81.19 83 ILE A O 1
ATOM 663 N N . LYS A 1 84 ? -3.997 9.225 25.854 1.00 76.69 84 LYS A N 1
ATOM 664 C CA . LYS A 1 84 ? -4.954 8.710 26.849 1.00 76.69 84 LYS A CA 1
ATOM 665 C C . LYS A 1 84 ? -5.748 7.513 26.328 1.00 76.69 84 LYS A C 1
ATOM 667 O O . LYS A 1 84 ? -6.312 6.760 27.111 1.00 76.69 84 LYS A O 1
ATOM 672 N N . VAL A 1 85 ? -5.804 7.365 25.008 1.00 73.19 85 VAL A N 1
ATOM 673 C CA . VAL A 1 85 ? -6.578 6.349 24.305 1.00 73.19 85 VAL A CA 1
ATOM 674 C C . VAL A 1 85 ? -5.762 5.056 24.186 1.00 73.19 85 VAL A C 1
ATOM 676 O O . VAL A 1 85 ? -6.341 3.983 24.150 1.00 73.19 85 VAL A O 1
ATOM 679 N N . THR A 1 86 ? -4.427 5.087 24.233 1.00 75.81 86 THR A N 1
ATOM 680 C CA . THR A 1 86 ? -3.617 3.867 24.048 1.00 75.81 86 THR A CA 1
ATOM 681 C C . THR A 1 86 ? -3.741 2.839 25.176 1.00 75.81 86 THR A C 1
ATOM 683 O O . THR A 1 86 ? -3.392 1.688 24.965 1.00 75.81 86 THR A O 1
ATOM 686 N N . SER A 1 87 ? -4.249 3.210 26.354 1.00 74.31 87 SER A N 1
ATOM 687 C CA . SER A 1 87 ? -4.428 2.305 27.504 1.00 74.31 87 SER A CA 1
ATOM 688 C C . SER A 1 87 ? -5.886 1.923 27.791 1.00 74.31 87 SER A C 1
ATOM 690 O O . SER A 1 87 ? -6.165 1.295 28.813 1.00 74.31 87 SER A O 1
ATOM 692 N N . LEU A 1 88 ? -6.824 2.286 26.912 1.00 78.44 88 LEU A N 1
ATOM 693 C CA . LEU A 1 88 ? -8.256 2.042 27.101 1.00 78.44 88 LEU A CA 1
ATOM 694 C C . LEU A 1 88 ? -8.795 0.976 26.134 1.00 78.44 88 LEU A C 1
ATOM 696 O O . LEU A 1 88 ? -8.187 0.652 25.112 1.00 78.44 88 LEU A O 1
ATOM 700 N N . THR A 1 89 ? -9.970 0.440 26.472 1.00 80.75 89 THR A N 1
ATOM 701 C CA . THR A 1 89 ? -10.758 -0.442 25.603 1.00 80.75 89 THR A CA 1
ATOM 702 C C . THR A 1 89 ? -11.782 0.357 24.814 1.00 80.75 89 THR A C 1
ATOM 704 O O . THR A 1 89 ? -12.583 1.089 25.396 1.00 80.75 89 THR A O 1
ATOM 707 N N . PHE A 1 90 ? -11.807 0.165 23.498 1.00 79.44 90 PHE A N 1
ATOM 708 C CA . PHE A 1 90 ? -12.729 0.829 22.576 1.00 79.44 90 PHE A CA 1
ATOM 709 C C . PHE A 1 90 ? -13.711 -0.150 21.979 1.00 79.44 90 PHE A C 1
ATOM 711 O O . PHE A 1 90 ? -13.444 -1.343 21.886 1.00 79.44 90 PHE A O 1
ATOM 718 N N . THR A 1 91 ? -14.837 0.385 21.524 1.00 81.19 91 THR A N 1
ATOM 719 C CA . THR A 1 91 ? -15.746 -0.343 20.643 1.00 81.19 91 THR A CA 1
ATOM 720 C C . THR A 1 91 ? -15.458 0.085 19.214 1.00 81.19 91 THR A C 1
ATOM 722 O O . THR A 1 91 ? -15.414 1.280 18.921 1.00 81.19 91 THR A O 1
ATOM 725 N N . PHE A 1 92 ? -15.251 -0.874 18.320 1.00 79.19 92 PHE A N 1
ATOM 726 C CA . PHE A 1 92 ? -15.104 -0.595 16.903 1.00 79.19 92 PHE A CA 1
ATOM 727 C C . PHE A 1 92 ? -16.454 -0.121 16.346 1.00 79.19 92 PHE A C 1
ATOM 729 O O . PHE A 1 92 ? -17.407 -0.895 16.283 1.00 79.19 92 PHE A O 1
ATOM 736 N N . ILE A 1 93 ? -16.561 1.165 15.999 1.00 75.88 93 ILE A N 1
ATOM 737 C CA . ILE A 1 93 ? -17.833 1.787 15.585 1.00 75.88 93 ILE A CA 1
ATOM 738 C C . ILE A 1 93 ? -18.005 1.855 14.066 1.00 75.88 93 ILE A C 1
ATOM 740 O O . ILE A 1 93 ? -19.115 1.689 13.569 1.00 75.88 93 ILE A O 1
ATOM 744 N N . LEU A 1 94 ? -16.922 2.086 13.319 1.00 68.06 94 LEU A N 1
ATOM 745 C CA . LEU A 1 94 ? -16.955 2.231 11.867 1.00 68.06 94 LEU A CA 1
ATOM 746 C C . LEU A 1 94 ? -15.543 2.068 11.296 1.00 68.06 94 LEU A C 1
ATOM 748 O O . LEU A 1 94 ? -14.590 2.625 11.836 1.00 68.06 94 LEU A O 1
ATOM 752 N N . SER A 1 95 ? -15.416 1.354 10.177 1.00 69.06 95 SER A N 1
ATOM 753 C CA . SER A 1 95 ? -14.237 1.480 9.317 1.00 69.06 95 SER A CA 1
ATOM 754 C C . SER A 1 95 ? -14.524 2.578 8.314 1.00 69.06 95 SER A C 1
ATOM 756 O O . SER A 1 95 ? -15.480 2.459 7.544 1.00 69.06 95 SER A O 1
ATOM 758 N N . THR A 1 96 ? -13.701 3.623 8.278 1.00 63.78 96 THR A N 1
ATOM 759 C CA . THR A 1 96 ? -13.664 4.471 7.089 1.00 63.78 96 THR A CA 1
ATOM 760 C C . THR A 1 96 ? -13.277 3.581 5.905 1.00 63.78 96 THR A C 1
ATOM 762 O O . THR A 1 96 ? -12.455 2.666 6.029 1.00 63.78 96 THR A O 1
ATOM 765 N N . GLY A 1 97 ? -13.960 3.764 4.773 1.00 59.47 97 GLY A N 1
ATOM 766 C CA . GLY A 1 97 ? -13.563 3.112 3.528 1.00 59.47 97 GLY A CA 1
ATOM 767 C C . GLY A 1 97 ? -12.124 3.502 3.173 1.00 59.47 97 GLY A C 1
ATOM 768 O O . GLY A 1 97 ? -11.608 4.486 3.706 1.00 59.47 97 GLY A O 1
ATOM 769 N N . PRO A 1 98 ? -11.449 2.748 2.292 1.00 51.75 98 PRO A N 1
ATOM 770 C CA . PRO A 1 98 ? -10.065 3.048 1.965 1.00 51.75 98 PRO A CA 1
ATOM 771 C C . PRO A 1 98 ? -9.976 4.473 1.415 1.00 51.75 98 PRO A C 1
ATOM 773 O O . PRO A 1 98 ? -10.803 4.850 0.581 1.00 51.75 98 PRO A O 1
ATOM 776 N N . ALA A 1 99 ? -8.983 5.234 1.887 1.00 47.81 99 ALA A N 1
ATOM 777 C CA . ALA A 1 99 ? -8.720 6.595 1.444 1.00 47.81 99 ALA A CA 1
ATOM 778 C C . ALA A 1 99 ? -8.860 6.677 -0.085 1.00 47.81 99 ALA A C 1
ATOM 780 O O . ALA A 1 99 ? -8.262 5.888 -0.839 1.00 47.81 99 ALA A O 1
ATOM 781 N N . LEU A 1 100 ? -9.745 7.567 -0.538 1.00 44.66 10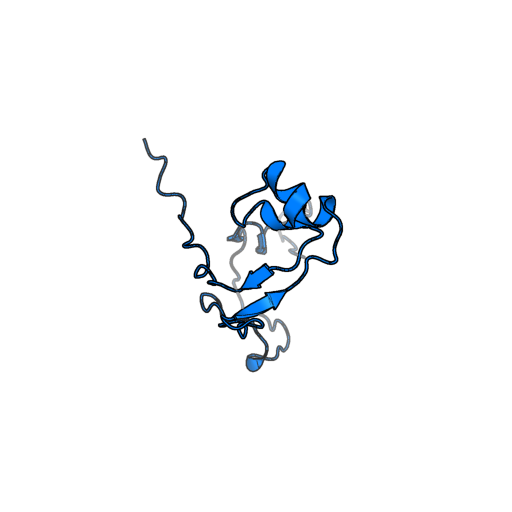0 LEU A N 1
ATOM 782 C CA . LEU A 1 100 ? -9.754 7.979 -1.930 1.00 44.66 100 LEU A CA 1
ATOM 783 C C . LEU A 1 100 ? -8.399 8.635 -2.157 1.00 44.66 100 LEU A C 1
ATOM 785 O O . LEU A 1 100 ? -8.040 9.574 -1.452 1.00 44.66 100 LEU A O 1
ATOM 789 N N . ASP A 1 101 ? -7.639 8.065 -3.085 1.00 44.06 101 ASP A N 1
ATOM 790 C CA . ASP A 1 101 ? -6.412 8.668 -3.574 1.00 44.06 101 ASP A CA 1
ATOM 791 C C . ASP A 1 101 ? -6.823 10.008 -4.190 1.00 44.06 101 ASP A C 1
ATOM 793 O O . ASP A 1 101 ? -7.414 10.047 -5.274 1.00 44.06 101 ASP A O 1
ATOM 797 N N . ILE A 1 102 ? -6.634 11.099 -3.443 1.00 40.34 102 ILE A N 1
ATOM 798 C CA . ILE A 1 102 ? -6.737 12.452 -3.978 1.00 40.34 102 ILE A CA 1
ATOM 799 C C . ILE A 1 102 ? -5.509 12.657 -4.854 1.00 40.34 102 ILE A C 1
ATOM 801 O O . ILE A 1 102 ? -4.545 13.319 -4.481 1.00 40.34 102 ILE A O 1
ATOM 805 N N . GLY A 1 103 ? -5.552 12.014 -6.022 1.00 35.81 103 GLY A N 1
ATOM 806 C CA . GLY A 1 103 ? -4.561 12.160 -7.062 1.00 35.81 103 GLY A CA 1
ATOM 807 C C . GLY A 1 103 ? -4.330 13.642 -7.302 1.00 35.81 103 GLY A C 1
ATOM 808 O O . GLY A 1 103 ? -5.269 14.407 -7.527 1.00 35.81 103 GLY A O 1
ATOM 809 N N . GLU A 1 104 ? -3.061 14.002 -7.199 1.00 44.41 104 GLU A N 1
ATOM 810 C CA . GLU A 1 104 ? -2.443 15.285 -7.475 1.00 44.41 104 GLU A CA 1
ATOM 811 C C . GLU A 1 104 ? -2.979 15.875 -8.797 1.00 44.41 104 GLU A C 1
ATOM 813 O O . GLU A 1 104 ? -2.410 15.698 -9.875 1.00 44.41 104 GLU A O 1
ATOM 818 N N . GLN A 1 105 ? -4.122 16.567 -8.744 1.00 36.34 105 GLN A N 1
ATOM 819 C CA . GLN A 1 105 ? -4.600 17.362 -9.865 1.00 36.34 105 GLN A CA 1
ATOM 820 C C . GLN A 1 105 ? -3.768 18.641 -9.935 1.00 36.34 105 GLN A C 1
ATOM 822 O O . GLN A 1 105 ? -4.026 19.628 -9.258 1.00 36.34 105 GLN A O 1
ATOM 827 N N . GLY A 1 106 ? -2.759 18.588 -10.801 1.00 35.03 106 GLY A N 1
ATOM 828 C CA . GLY A 1 106 ? -2.456 19.663 -11.737 1.00 35.03 106 GLY A CA 1
ATOM 829 C C . GLY A 1 106 ? -1.987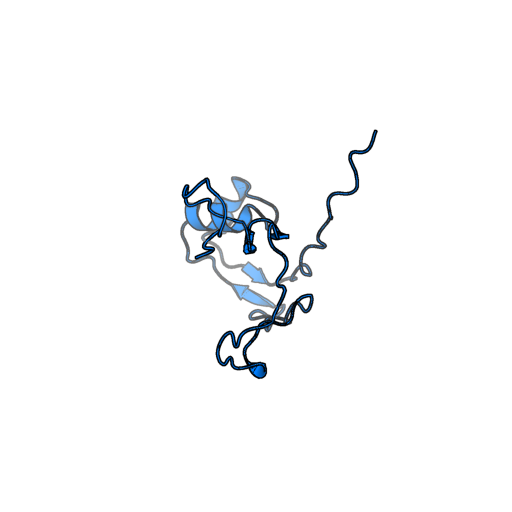 20.987 -11.141 1.00 35.03 106 GLY A C 1
ATOM 830 O O . GLY A 1 106 ? -2.729 21.963 -11.135 1.00 35.03 106 GLY A O 1
ATOM 831 N N . ARG A 1 107 ? -0.683 21.096 -10.863 1.00 41.31 107 ARG A N 1
ATOM 832 C CA . ARG A 1 107 ? 0.028 22.353 -11.145 1.00 41.31 107 ARG A CA 1
ATOM 833 C C . ARG A 1 107 ? 0.439 22.375 -12.616 1.00 41.31 107 ARG A C 1
ATOM 835 O O . ARG A 1 107 ? 1.509 21.911 -12.999 1.00 41.31 107 ARG A O 1
ATOM 842 N N . ARG A 1 108 ? -0.451 22.924 -13.435 1.00 42.38 108 ARG A N 1
ATOM 843 C CA . ARG A 1 108 ? -0.121 23.612 -14.684 1.00 42.38 108 ARG A CA 1
ATOM 844 C C . ARG A 1 108 ? -0.821 24.961 -14.608 1.00 42.38 108 ARG A C 1
ATOM 846 O O . ARG A 1 108 ? -2.031 24.994 -14.782 1.00 42.38 108 ARG A O 1
ATOM 853 N N . LEU A 1 109 ? -0.070 26.005 -14.279 1.00 41.50 109 LEU A N 1
ATOM 854 C CA . LEU A 1 109 ? 0.240 27.144 -15.147 1.00 41.50 109 LEU A CA 1
ATOM 855 C C . LEU A 1 109 ? 1.585 27.707 -14.679 1.00 41.50 109 LEU A C 1
ATOM 857 O O . LEU A 1 109 ? 1.761 27.830 -13.446 1.00 41.50 109 LEU A O 1
#

Sequence (109 aa):
MVQWTGPSHKPVAHRLGHKGKMDLKFSKPVDGGHYYKSHLALLGKREKVPQKFKVGDKVNIIIDVEAVKRMQEDHGGWNEGMIKVTSLTFTFILSTGPALDIGEQGRRL

pLDDT: mean 76.68, std 14.84, range [35.03, 93.56]

Secondary structure (DSSP, 8-state):
-----SS--------BSGGG-B----SS--------GGGS--TT-------SS-TT-EEE--S-HHHHHHHHTTTT---GGGGGGTTSEEE---PPPP-----------